Protein AF-A0A8T7FUJ9-F1 (afdb_monomer_lite)

Structure (mmCIF, N/CA/C/O backbone):
data_AF-A0A8T7FUJ9-F1
#
_entry.id   AF-A0A8T7FUJ9-F1
#
loop_
_atom_site.group_PDB
_atom_site.id
_atom_site.type_symbol
_atom_site.label_atom_id
_atom_site.label_alt_id
_atom_site.label_comp_id
_atom_site.label_asym_id
_atom_site.label_entity_id
_atom_site.label_seq_id
_atom_site.pdbx_PDB_ins_code
_atom_site.Cartn_x
_atom_site.Cartn_y
_atom_site.Cartn_z
_atom_site.occupancy
_atom_site.B_iso_or_equiv
_atom_site.auth_seq_id
_atom_site.auth_comp_id
_atom_site.auth_asym_id
_atom_site.auth_atom_id
_atom_site.pdbx_PDB_model_num
ATOM 1 N N . MET A 1 1 ? 35.836 -16.092 -65.247 1.00 50.91 1 MET A N 1
ATOM 2 C CA . MET A 1 1 ? 35.630 -16.530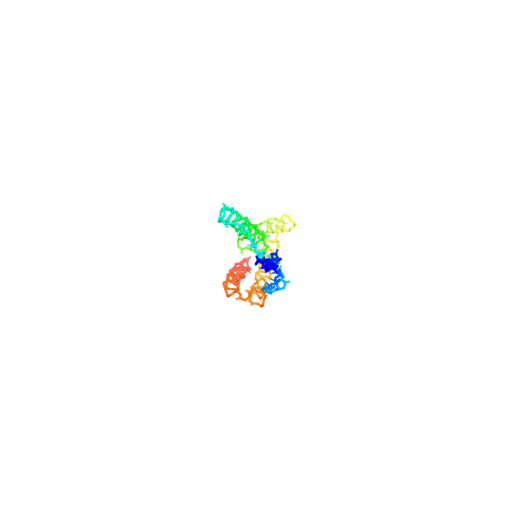 -63.846 1.00 50.91 1 MET A CA 1
ATOM 3 C C . MET A 1 1 ? 34.493 -15.713 -63.229 1.00 50.91 1 MET A C 1
ATOM 5 O O . MET A 1 1 ? 34.714 -14.530 -62.999 1.00 50.91 1 MET A O 1
ATOM 9 N N . PRO A 1 2 ? 33.287 -16.266 -63.002 1.00 48.31 2 PRO A N 1
ATOM 10 C CA . PRO A 1 2 ? 32.189 -15.536 -62.369 1.00 48.31 2 PRO A CA 1
ATOM 11 C C . PRO A 1 2 ? 32.170 -15.816 -60.857 1.00 48.31 2 PRO A C 1
ATOM 13 O O . PRO A 1 2 ? 32.085 -16.968 -60.437 1.00 48.31 2 PRO A O 1
ATOM 16 N N . ARG A 1 3 ? 32.277 -14.779 -60.018 1.00 49.09 3 ARG A N 1
ATOM 17 C CA . ARG A 1 3 ? 32.141 -14.923 -58.558 1.00 49.09 3 ARG A CA 1
ATOM 18 C C . ARG A 1 3 ? 30.654 -14.950 -58.196 1.00 49.09 3 ARG A C 1
ATOM 20 O O . ARG A 1 3 ? 29.955 -13.957 -58.371 1.00 49.09 3 ARG A O 1
ATOM 27 N N . SER A 1 4 ? 30.178 -16.094 -57.708 1.00 53.66 4 SER A N 1
ATOM 28 C CA . SER A 1 4 ? 28.823 -16.266 -57.182 1.00 53.66 4 SER A CA 1
ATOM 29 C C . SER A 1 4 ? 28.656 -15.470 -55.885 1.00 53.66 4 SER A C 1
ATOM 31 O O . SER A 1 4 ? 29.307 -15.763 -54.880 1.00 53.66 4 SER A O 1
ATOM 33 N N . PHE A 1 5 ? 27.770 -14.477 -55.890 1.00 54.41 5 PHE A N 1
ATOM 34 C CA . PHE A 1 5 ? 27.335 -13.790 -54.677 1.00 54.41 5 PHE A CA 1
ATOM 35 C C . PHE A 1 5 ? 26.416 -14.717 -53.873 1.00 54.41 5 PHE A C 1
ATOM 37 O O . PHE A 1 5 ? 25.245 -14.893 -54.211 1.00 54.41 5 PHE A O 1
ATOM 44 N N . SER A 1 6 ? 26.954 -15.311 -52.807 1.00 55.97 6 SER A N 1
ATOM 45 C CA . SER A 1 6 ? 26.162 -16.015 -51.799 1.00 55.97 6 SER A CA 1
ATOM 46 C C . SER A 1 6 ? 25.349 -14.989 -51.004 1.00 55.97 6 SER A C 1
ATOM 48 O O . SER A 1 6 ? 25.898 -14.229 -50.204 1.00 55.97 6 SER A O 1
ATOM 50 N N . ARG A 1 7 ? 24.039 -14.913 -51.272 1.00 50.00 7 ARG A N 1
ATOM 51 C CA . ARG A 1 7 ? 23.090 -14.118 -50.483 1.00 50.00 7 ARG A CA 1
ATOM 52 C C . ARG A 1 7 ? 22.765 -14.888 -49.209 1.00 50.00 7 ARG A C 1
ATOM 54 O O . ARG A 1 7 ? 21.927 -15.784 -49.226 1.00 50.00 7 ARG A O 1
ATOM 61 N N . TYR A 1 8 ? 23.387 -14.518 -48.099 1.00 47.53 8 TYR A N 1
ATOM 62 C CA . TYR A 1 8 ? 22.825 -14.854 -46.795 1.00 47.53 8 TYR A CA 1
ATOM 63 C C . TYR A 1 8 ? 21.591 -13.971 -46.564 1.00 47.53 8 TYR A C 1
ATOM 65 O O . TYR A 1 8 ? 21.707 -12.751 -46.703 1.00 47.53 8 TYR A O 1
ATOM 73 N N . PRO A 1 9 ? 20.414 -14.525 -46.224 1.00 53.12 9 PRO A N 1
ATOM 74 C CA . PRO A 1 9 ? 19.323 -13.698 -45.738 1.00 53.12 9 PRO A CA 1
ATOM 75 C C . PRO A 1 9 ? 19.718 -13.160 -44.353 1.00 53.12 9 PRO A C 1
ATOM 77 O O . PRO A 1 9 ? 19.995 -13.962 -43.454 1.00 53.12 9 PRO A O 1
ATOM 80 N N . PRO A 1 10 ? 19.743 -11.836 -44.129 1.00 47.84 10 PRO A N 1
ATOM 81 C CA . PRO A 1 10 ? 19.793 -11.324 -42.775 1.00 47.84 10 PRO A CA 1
ATOM 82 C C . PRO A 1 10 ? 18.468 -11.708 -42.118 1.00 47.84 10 PRO A C 1
ATOM 84 O O . PRO A 1 10 ? 17.404 -11.210 -42.479 1.00 47.84 10 PRO A O 1
ATOM 87 N N . ARG A 1 11 ? 18.520 -12.639 -41.163 1.00 53.16 11 ARG A N 1
ATOM 88 C CA . ARG A 1 11 ? 17.421 -12.886 -40.226 1.00 53.16 11 ARG A CA 1
ATOM 89 C C . ARG A 1 11 ? 17.332 -11.681 -39.285 1.00 53.16 11 ARG A C 1
ATOM 91 O O . ARG A 1 11 ? 17.724 -11.751 -38.130 1.00 53.16 11 ARG A O 1
ATOM 98 N N . SER A 1 12 ? 16.860 -10.558 -39.817 1.00 56.34 12 SER A N 1
ATOM 99 C CA . SER A 1 12 ? 16.565 -9.309 -39.112 1.00 56.34 12 SER A CA 1
ATOM 100 C C . SER A 1 12 ? 15.085 -9.234 -38.734 1.00 56.34 12 SER A C 1
ATOM 102 O O . SER A 1 12 ? 14.451 -8.192 -38.863 1.00 56.34 12 SER A O 1
ATOM 104 N N . ALA A 1 13 ? 14.515 -10.353 -38.301 1.00 51.06 13 ALA A N 1
ATOM 105 C CA . ALA A 1 13 ? 13.247 -10.358 -37.597 1.00 51.06 13 ALA A CA 1
ATOM 106 C C . ALA A 1 13 ? 13.590 -10.733 -36.161 1.00 51.06 13 ALA A C 1
ATOM 108 O O . ALA A 1 13 ? 13.874 -11.894 -35.874 1.00 51.06 13 ALA A O 1
ATOM 109 N N . GLY A 1 14 ? 13.670 -9.729 -35.287 1.00 50.91 14 GLY A N 1
ATOM 110 C CA . GLY A 1 14 ? 13.755 -9.969 -33.855 1.00 50.91 14 GLY A CA 1
ATOM 111 C C . GLY A 1 14 ? 12.561 -10.825 -33.462 1.00 50.91 14 GLY A C 1
ATOM 112 O O . GLY A 1 14 ? 11.421 -10.372 -33.530 1.00 50.91 14 GLY A O 1
ATOM 113 N N . THR A 1 15 ? 12.814 -12.087 -33.129 1.00 51.66 15 THR A N 1
ATOM 114 C CA . THR A 1 15 ? 11.782 -12.969 -32.604 1.00 51.66 15 THR A CA 1
ATOM 115 C C . THR A 1 15 ? 11.369 -12.411 -31.253 1.00 51.66 15 THR A C 1
ATOM 117 O O . THR A 1 15 ? 12.147 -12.426 -30.301 1.00 51.66 15 THR A O 1
ATOM 120 N N . ILE A 1 16 ? 10.149 -11.891 -31.178 1.00 47.25 16 ILE A N 1
ATOM 121 C CA . ILE A 1 16 ? 9.534 -11.504 -29.916 1.00 47.25 16 ILE A CA 1
ATOM 122 C C . ILE A 1 16 ? 9.208 -12.820 -29.213 1.00 47.25 16 ILE A C 1
ATOM 124 O O . ILE A 1 16 ? 8.267 -13.510 -29.595 1.00 47.25 16 ILE A O 1
ATOM 128 N N . VAL A 1 17 ? 10.027 -13.215 -28.242 1.00 49.59 17 VAL A N 1
ATOM 129 C CA . VAL A 1 17 ? 9.668 -14.294 -27.321 1.00 49.59 17 VAL A CA 1
ATOM 130 C C . VAL A 1 17 ? 8.990 -13.612 -26.138 1.00 49.59 17 VAL A C 1
ATOM 132 O O . VAL A 1 17 ? 9.676 -12.948 -25.360 1.00 49.59 17 VAL A O 1
ATOM 135 N N . PRO A 1 18 ? 7.655 -13.682 -26.008 1.00 43.25 18 PRO A N 1
ATOM 136 C CA . PRO A 1 18 ? 6.989 -13.147 -24.837 1.00 43.25 18 PRO A CA 1
ATOM 137 C C . PRO A 1 18 ? 7.310 -14.062 -23.654 1.00 43.25 18 PRO A C 1
ATOM 139 O O . PRO A 1 18 ? 6.664 -15.086 -23.437 1.00 43.25 18 PRO A O 1
ATOM 142 N N . THR A 1 19 ? 8.340 -13.716 -22.889 1.00 49.50 19 THR A N 1
ATOM 143 C CA . THR A 1 19 ? 8.600 -14.368 -21.608 1.00 49.50 19 THR A CA 1
ATOM 144 C C . THR A 1 19 ? 7.674 -13.729 -20.585 1.00 49.50 19 THR A C 1
ATOM 146 O O . THR A 1 19 ? 8.000 -12.715 -19.971 1.00 49.50 19 THR A O 1
ATOM 149 N N . PHE A 1 20 ? 6.475 -14.289 -20.439 1.00 49.84 20 PHE A N 1
ATOM 150 C CA . PHE A 1 20 ? 5.570 -13.904 -19.365 1.00 49.84 20 PHE A CA 1
ATOM 151 C C . PHE A 1 20 ? 6.173 -14.369 -18.036 1.00 49.84 20 PHE A C 1
ATOM 153 O O . PHE A 1 20 ? 5.962 -15.505 -17.614 1.00 49.84 20 PHE A O 1
ATOM 160 N N . LEU A 1 21 ? 6.919 -13.500 -17.354 1.00 46.22 21 LEU A N 1
ATOM 161 C CA . LEU A 1 21 ? 7.179 -13.687 -15.931 1.00 46.22 21 LEU A CA 1
ATOM 162 C C . LEU A 1 21 ? 5.866 -13.370 -15.207 1.00 46.22 21 LEU A C 1
ATOM 164 O O . LEU A 1 21 ? 5.509 -12.218 -14.977 1.00 46.22 21 LEU A O 1
ATOM 168 N N . LEU A 1 22 ? 5.129 -14.453 -14.949 1.00 48.00 22 LEU A N 1
ATOM 169 C CA . LEU A 1 22 ? 3.895 -14.525 -14.165 1.00 48.00 22 LEU A CA 1
ATOM 170 C C . LEU A 1 22 ? 2.641 -13.921 -14.815 1.00 48.00 22 LEU A C 1
ATOM 172 O O . LEU A 1 22 ? 1.798 -13.329 -14.150 1.00 48.00 22 LEU A O 1
ATOM 176 N N . GLY A 1 23 ? 2.491 -14.094 -16.130 1.00 54.38 23 GLY A N 1
ATOM 177 C CA . GLY A 1 23 ? 1.199 -13.963 -16.825 1.00 54.38 23 GLY A CA 1
ATOM 178 C C . GLY A 1 23 ? 0.556 -12.568 -16.885 1.00 54.38 23 GLY A C 1
ATOM 179 O O . GLY A 1 23 ? -0.457 -12.425 -17.562 1.00 54.38 23 GLY A O 1
ATOM 180 N N . PHE A 1 24 ? 1.123 -11.546 -16.234 1.00 53.47 24 PHE A N 1
ATOM 181 C CA . PHE A 1 24 ? 0.517 -10.208 -16.148 1.00 53.47 24 PHE A CA 1
ATOM 182 C C . PHE A 1 24 ? 1.468 -9.052 -16.511 1.00 53.47 24 PHE A C 1
ATOM 184 O O . PHE A 1 24 ? 0.999 -7.973 -16.860 1.00 53.47 24 PHE A O 1
ATOM 191 N N . ILE A 1 25 ? 2.793 -9.254 -16.490 1.00 57.78 25 ILE A N 1
ATOM 192 C CA . ILE A 1 25 ? 3.771 -8.188 -16.772 1.00 57.78 25 ILE A CA 1
ATOM 193 C C . ILE A 1 25 ? 4.403 -8.388 -18.160 1.00 57.78 25 ILE A C 1
ATOM 195 O O . ILE A 1 25 ? 5.246 -9.275 -18.319 1.00 57.78 25 ILE A O 1
ATOM 199 N N . PRO A 1 26 ? 4.062 -7.569 -19.174 1.00 51.38 26 PRO A N 1
ATOM 200 C CA . PRO A 1 26 ? 4.823 -7.531 -20.413 1.00 51.38 26 PRO A CA 1
ATOM 201 C C . PRO A 1 26 ? 6.120 -6.745 -20.182 1.00 51.38 26 PRO A C 1
ATOM 203 O O . PRO A 1 26 ? 6.109 -5.518 -20.124 1.00 51.38 26 PRO A O 1
ATOM 206 N N . ILE A 1 27 ? 7.254 -7.440 -20.067 1.00 54.62 27 ILE A N 1
ATOM 207 C CA . ILE A 1 27 ? 8.560 -6.801 -20.263 1.00 54.62 27 ILE A CA 1
ATOM 208 C C . ILE A 1 27 ? 8.754 -6.669 -21.777 1.00 54.62 27 ILE A C 1
ATOM 210 O O . ILE A 1 27 ? 8.823 -7.695 -22.461 1.00 54.62 27 ILE A O 1
ATOM 214 N N . PRO A 1 28 ? 8.861 -5.457 -22.342 1.00 52.19 28 PRO A N 1
ATOM 215 C CA . PRO A 1 28 ? 9.244 -5.334 -23.733 1.00 52.19 28 PRO A CA 1
ATOM 216 C C . PRO A 1 28 ? 10.738 -5.686 -23.823 1.00 52.19 28 PRO A C 1
ATOM 218 O O . PRO A 1 28 ? 11.601 -4.917 -23.403 1.00 52.19 28 PRO A O 1
ATOM 221 N N . PHE A 1 29 ? 11.068 -6.878 -24.332 1.00 53.97 29 PHE A N 1
ATOM 222 C CA . PHE A 1 29 ? 12.442 -7.176 -24.738 1.00 53.97 29 PHE A CA 1
ATOM 223 C C . PHE A 1 29 ? 12.705 -6.430 -26.045 1.00 53.97 29 PHE A C 1
ATOM 225 O O . PHE A 1 29 ? 12.371 -6.880 -27.141 1.00 53.97 29 PHE A O 1
ATOM 232 N N . VAL A 1 30 ? 13.213 -5.213 -25.900 1.00 55.69 30 VAL A N 1
ATOM 233 C CA . VAL A 1 30 ? 13.423 -4.274 -26.991 1.00 55.69 30 VAL A CA 1
ATOM 234 C C . VAL A 1 30 ? 14.828 -4.470 -27.562 1.00 55.69 30 VAL A C 1
ATOM 236 O O . VAL A 1 30 ? 15.818 -4.075 -26.953 1.00 55.69 30 VAL A O 1
ATOM 239 N N . LEU A 1 31 ? 14.925 -5.063 -28.754 1.00 52.47 31 LEU A N 1
ATOM 240 C CA . LEU A 1 31 ? 16.174 -5.160 -29.518 1.00 52.47 31 LEU A CA 1
ATOM 241 C C . LEU A 1 31 ? 16.393 -3.851 -30.313 1.00 52.47 31 LEU A C 1
ATOM 243 O O . LEU A 1 31 ? 16.192 -3.820 -31.525 1.00 52.47 31 LEU A O 1
ATOM 247 N N . LEU A 1 32 ? 16.714 -2.738 -29.635 1.00 52.84 32 LEU A N 1
ATOM 248 C CA . LEU A 1 32 ? 16.936 -1.429 -30.283 1.00 52.84 32 LEU A CA 1
ATOM 249 C C . LEU A 1 32 ? 18.420 -1.158 -30.622 1.00 52.84 32 LEU A C 1
ATOM 251 O O . LEU A 1 32 ? 19.305 -1.614 -29.897 1.00 52.84 32 LEU A O 1
ATOM 255 N N . PRO A 1 33 ? 18.717 -0.390 -31.694 1.00 49.41 33 PRO A N 1
ATOM 256 C CA . PRO A 1 33 ? 20.080 -0.140 -32.171 1.00 49.41 33 PRO A CA 1
ATOM 257 C C . PRO A 1 33 ? 20.962 0.679 -31.199 1.00 49.41 33 PRO A C 1
ATOM 259 O O . PRO A 1 33 ? 20.445 1.499 -30.434 1.00 49.41 33 PRO A O 1
ATOM 262 N N . PRO A 1 34 ? 22.306 0.555 -31.277 1.00 56.12 34 PRO A N 1
ATOM 263 C CA . PRO A 1 34 ? 23.214 0.834 -30.153 1.00 56.12 34 PRO A CA 1
ATOM 264 C C . PRO A 1 34 ? 23.411 2.304 -29.745 1.00 56.12 34 PRO A C 1
ATOM 266 O O . PRO A 1 34 ? 24.007 2.553 -28.704 1.00 56.12 34 PRO A O 1
ATOM 269 N N . VAL A 1 35 ? 22.921 3.289 -30.507 1.00 50.84 35 VAL A N 1
ATOM 270 C CA . VAL A 1 35 ? 23.132 4.728 -30.208 1.00 50.84 35 VAL A CA 1
ATOM 271 C C . VAL A 1 35 ? 21.917 5.398 -29.546 1.00 50.84 35 VAL A C 1
ATOM 273 O O . VAL A 1 35 ? 22.061 6.428 -28.897 1.00 50.84 35 VAL A O 1
ATOM 276 N N . TRP A 1 36 ? 20.744 4.755 -29.610 1.00 53.53 36 TRP A N 1
ATOM 277 C CA . TRP A 1 36 ? 19.530 5.095 -28.844 1.00 53.53 36 TRP A CA 1
ATOM 278 C C . TRP A 1 36 ? 19.302 4.129 -27.657 1.00 53.53 36 TRP A C 1
ATOM 280 O O . TRP A 1 36 ? 18.294 4.209 -26.957 1.00 53.53 36 TRP A O 1
ATOM 290 N N . GLY A 1 37 ? 20.247 3.204 -27.436 1.00 70.06 37 GLY A N 1
ATOM 291 C CA . GLY A 1 37 ? 20.056 1.964 -26.679 1.00 70.06 37 GLY A CA 1
ATOM 292 C C . GLY A 1 37 ? 20.104 2.054 -25.149 1.00 70.06 37 GLY A C 1
ATOM 293 O O . GLY A 1 37 ? 19.488 1.217 -24.500 1.00 70.06 37 GLY A O 1
ATOM 294 N N . ILE A 1 38 ? 20.766 3.049 -24.540 1.00 73.94 38 ILE A N 1
ATOM 295 C CA . ILE A 1 38 ? 20.853 3.156 -23.062 1.00 73.94 38 ILE A CA 1
ATOM 296 C C . ILE A 1 38 ? 19.914 4.234 -22.520 1.00 73.94 38 ILE A C 1
ATOM 298 O O . ILE A 1 38 ? 19.125 3.946 -21.630 1.00 73.94 38 ILE A O 1
ATOM 302 N N . LEU A 1 39 ? 19.941 5.455 -23.067 1.00 79.19 39 LEU A N 1
ATOM 303 C CA . LEU A 1 39 ? 19.095 6.555 -22.581 1.00 79.19 39 LEU A CA 1
ATOM 304 C C . LEU A 1 39 ? 17.599 6.272 -22.777 1.00 79.19 39 LEU A C 1
ATOM 306 O O . LEU A 1 39 ? 16.813 6.519 -21.868 1.00 79.19 39 LEU A O 1
ATOM 310 N N . GLY A 1 40 ? 17.212 5.697 -23.922 1.00 81.06 40 GLY A N 1
ATOM 311 C CA . GLY A 1 40 ? 15.830 5.274 -24.161 1.00 81.06 40 GLY A CA 1
ATOM 312 C C . GLY A 1 40 ? 15.399 4.151 -23.215 1.00 81.06 40 GLY A C 1
ATOM 313 O O . GLY A 1 40 ? 14.320 4.214 -22.631 1.00 81.06 40 GLY A O 1
ATOM 314 N N . SER A 1 41 ? 16.274 3.168 -22.988 1.00 78.69 41 SER A N 1
ATOM 315 C CA . SER A 1 41 ? 16.021 2.065 -22.052 1.00 78.69 41 SER A CA 1
ATOM 316 C C . SER A 1 41 ? 15.913 2.547 -20.606 1.00 78.69 41 SER A C 1
ATOM 318 O O . SER A 1 41 ? 15.016 2.117 -19.889 1.00 78.69 41 SER A O 1
ATOM 320 N N . LEU A 1 42 ? 16.771 3.481 -20.187 1.00 85.19 42 LEU A N 1
ATOM 321 C CA . LEU A 1 42 ? 16.700 4.114 -18.871 1.00 85.19 42 LEU A CA 1
ATOM 322 C C . LEU A 1 42 ? 15.419 4.930 -18.715 1.00 85.19 42 LEU A C 1
ATOM 324 O O . LEU A 1 42 ? 14.763 4.820 -17.687 1.00 85.19 42 LEU A O 1
ATOM 328 N N . PHE A 1 43 ? 15.031 5.706 -19.728 1.00 87.81 43 PHE A N 1
ATOM 329 C CA . PHE A 1 43 ? 13.792 6.477 -19.691 1.00 87.81 43 PHE A CA 1
ATOM 330 C C . PHE A 1 43 ? 12.564 5.570 -19.539 1.00 87.81 43 PHE A C 1
ATOM 332 O O . PHE A 1 43 ? 11.743 5.793 -18.650 1.00 87.81 43 PHE A O 1
ATOM 339 N N . ILE A 1 44 ? 12.469 4.508 -20.347 1.00 84.06 44 ILE A N 1
ATOM 340 C CA . ILE A 1 44 ? 11.371 3.533 -20.266 1.00 84.06 44 ILE A CA 1
ATOM 341 C C . ILE A 1 44 ? 11.391 2.805 -18.917 1.00 84.06 44 ILE A C 1
ATOM 343 O O . ILE A 1 44 ? 10.340 2.649 -18.300 1.00 84.06 44 ILE A O 1
ATOM 347 N N . ALA A 1 45 ? 12.566 2.399 -18.428 1.00 83.19 45 ALA A N 1
ATOM 348 C CA . ALA A 1 45 ? 12.699 1.739 -17.132 1.00 83.19 45 ALA A CA 1
ATOM 349 C C . ALA A 1 45 ? 12.268 2.657 -15.980 1.00 83.19 45 ALA A C 1
ATOM 351 O O . ALA A 1 45 ? 11.504 2.233 -15.118 1.00 83.19 45 ALA A O 1
ATOM 352 N N . LEU A 1 46 ? 12.698 3.921 -15.980 1.00 87.69 46 LEU A N 1
ATOM 353 C CA . LEU A 1 46 ? 12.299 4.903 -14.972 1.00 87.69 46 LEU A CA 1
ATOM 354 C C . LEU A 1 46 ? 10.796 5.164 -15.013 1.00 87.69 46 LEU A C 1
ATOM 356 O O . LEU A 1 46 ? 10.160 5.197 -13.960 1.00 87.69 46 LEU A O 1
ATOM 360 N N . LEU A 1 47 ? 10.219 5.312 -16.205 1.00 91.75 47 LEU A N 1
ATOM 361 C CA . LEU A 1 47 ? 8.780 5.488 -16.371 1.00 91.75 47 LEU A CA 1
ATOM 362 C C . LEU A 1 47 ? 8.026 4.270 -15.822 1.00 91.75 47 LEU A C 1
ATOM 364 O O . LEU A 1 47 ? 7.104 4.431 -15.024 1.00 91.75 47 LEU A O 1
ATOM 368 N N . TRP A 1 48 ? 8.458 3.058 -16.177 1.00 86.00 48 TRP A N 1
ATOM 369 C CA . TRP A 1 48 ? 7.858 1.816 -15.692 1.00 86.00 48 TRP A CA 1
ATOM 370 C C . TRP A 1 48 ? 7.919 1.700 -14.167 1.00 86.00 48 TRP A C 1
ATOM 372 O O . TRP A 1 48 ? 6.897 1.454 -13.531 1.00 86.00 48 TRP A O 1
ATOM 382 N N . VAL A 1 49 ? 9.092 1.935 -13.573 1.00 88.69 49 VAL A N 1
ATOM 383 C CA . VAL A 1 49 ? 9.295 1.891 -12.118 1.00 88.69 49 VAL A CA 1
ATOM 384 C C . VAL A 1 49 ? 8.383 2.902 -11.421 1.00 88.69 49 VAL A C 1
ATOM 386 O O . VAL A 1 49 ? 7.680 2.530 -10.487 1.00 88.69 49 VAL A O 1
ATOM 389 N N . ASN A 1 50 ? 8.327 4.151 -11.890 1.00 91.56 50 ASN A N 1
ATOM 390 C CA . ASN A 1 50 ? 7.491 5.181 -11.266 1.00 91.56 50 ASN A CA 1
ATOM 391 C C . ASN A 1 50 ? 5.995 4.870 -11.369 1.00 91.56 50 ASN A C 1
ATOM 393 O O . ASN A 1 50 ? 5.279 5.027 -10.384 1.00 91.56 50 ASN A O 1
ATOM 397 N N . ILE A 1 51 ? 5.513 4.405 -12.525 1.00 93.44 51 ILE A N 1
ATOM 398 C CA . ILE A 1 51 ? 4.095 4.054 -12.683 1.00 93.44 51 ILE A CA 1
ATOM 399 C C . ILE A 1 51 ? 3.745 2.839 -11.826 1.00 93.44 51 ILE A C 1
ATOM 401 O O . ILE A 1 51 ? 2.742 2.861 -11.115 1.00 93.44 51 ILE A O 1
ATOM 405 N N . PHE A 1 52 ? 4.577 1.798 -11.854 1.00 90.19 52 PHE A N 1
ATOM 406 C CA . PHE A 1 52 ? 4.362 0.591 -11.063 1.00 90.19 52 PHE A CA 1
ATOM 407 C C . PHE A 1 52 ? 4.297 0.907 -9.563 1.00 90.19 52 PHE A C 1
ATOM 409 O O . PHE A 1 52 ? 3.327 0.549 -8.895 1.00 90.19 52 PHE A O 1
ATOM 416 N N . TRP A 1 53 ? 5.280 1.644 -9.041 1.00 91.31 53 TRP A N 1
ATOM 417 C CA . TRP A 1 53 ? 5.287 2.058 -7.637 1.00 91.31 53 TRP A CA 1
ATOM 418 C C . TRP A 1 53 ? 4.188 3.066 -7.302 1.00 91.31 53 TRP A C 1
ATOM 420 O O . TRP A 1 53 ? 3.633 3.012 -6.207 1.00 91.31 53 TRP A O 1
ATOM 430 N N . GLY A 1 54 ? 3.811 3.929 -8.245 1.00 95.56 54 GLY A N 1
ATOM 431 C CA . GLY A 1 54 ? 2.661 4.818 -8.106 1.00 95.56 54 GLY A CA 1
ATOM 432 C C . GLY A 1 54 ? 1.359 4.044 -7.899 1.00 95.56 54 GLY A C 1
ATOM 433 O O . GLY A 1 54 ? 0.605 4.351 -6.981 1.00 95.56 54 GLY A O 1
ATOM 434 N N . ILE A 1 55 ? 1.122 2.986 -8.682 1.00 94.31 55 ILE A N 1
ATOM 435 C CA . ILE A 1 55 ? -0.049 2.108 -8.510 1.00 94.31 55 ILE A CA 1
ATOM 436 C C . ILE A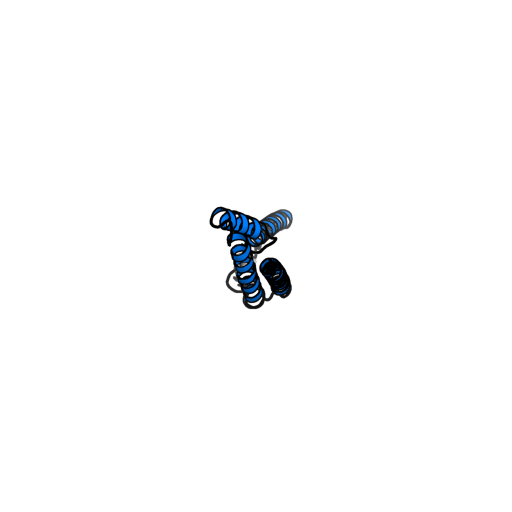 1 55 ? -0.007 1.410 -7.148 1.00 94.31 55 ILE A C 1
ATOM 438 O O . ILE A 1 55 ? -1.019 1.370 -6.451 1.00 94.31 55 ILE A O 1
ATOM 442 N N . ILE A 1 56 ? 1.161 0.899 -6.750 1.00 92.56 56 ILE A N 1
ATOM 443 C CA . ILE A 1 56 ? 1.352 0.268 -5.439 1.00 92.56 56 ILE A CA 1
ATOM 444 C C . ILE A 1 56 ? 0.998 1.244 -4.309 1.00 92.56 56 ILE A C 1
ATOM 446 O O . ILE A 1 56 ? 0.262 0.871 -3.397 1.00 92.56 56 ILE A O 1
ATOM 450 N N . ASN A 1 57 ? 1.456 2.496 -4.386 1.00 95.19 57 ASN A N 1
ATOM 451 C CA . ASN A 1 57 ? 1.174 3.524 -3.381 1.00 95.19 57 ASN A CA 1
ATOM 452 C C . ASN A 1 57 ? -0.298 3.953 -3.346 1.00 95.19 57 ASN A C 1
ATOM 454 O O . ASN A 1 57 ? -0.786 4.376 -2.301 1.00 95.19 57 ASN A O 1
ATOM 458 N N . LEU A 1 58 ? -1.026 3.811 -4.452 1.00 96.25 58 LEU A N 1
ATOM 459 C CA . LEU A 1 58 ? -2.462 4.089 -4.521 1.00 96.25 58 LEU A CA 1
ATOM 460 C C . LEU A 1 58 ? -3.335 2.926 -4.030 1.00 96.25 58 LEU A C 1
ATOM 462 O O . LEU A 1 58 ? -4.560 3.063 -3.987 1.00 96.25 58 LEU A O 1
ATOM 466 N N . MET A 1 59 ? -2.752 1.793 -3.628 1.00 96.12 59 MET A N 1
ATOM 467 C CA . MET A 1 59 ? -3.530 0.708 -3.036 1.00 96.12 59 MET A CA 1
ATOM 468 C C . MET A 1 59 ? -4.106 1.118 -1.672 1.00 96.12 59 MET A C 1
ATOM 470 O O . MET A 1 59 ? -3.452 1.848 -0.922 1.00 96.12 59 MET A O 1
ATOM 474 N N . PRO A 1 60 ? -5.313 0.640 -1.307 1.00 96.44 60 PRO A N 1
ATOM 475 C CA . PRO A 1 60 ? -5.976 0.997 -0.054 1.00 96.44 60 PRO A CA 1
ATOM 476 C C . PRO A 1 60 ? -5.363 0.255 1.149 1.00 96.44 60 PRO A C 1
ATOM 478 O O . PRO A 1 60 ? -6.035 -0.507 1.839 1.00 96.44 60 PRO A O 1
ATOM 481 N N . VAL A 1 61 ? -4.066 0.473 1.388 1.00 97.19 61 VAL A N 1
ATOM 482 C CA . VAL A 1 61 ? -3.265 -0.095 2.479 1.00 97.19 61 VAL A CA 1
ATOM 483 C C . VAL A 1 61 ? -2.620 1.045 3.254 1.00 97.19 61 VAL A C 1
ATOM 485 O O . VAL A 1 61 ? -1.769 1.751 2.733 1.00 97.19 61 VAL A O 1
ATOM 488 N N . TYR A 1 62 ? -3.002 1.244 4.510 1.00 95.62 62 TYR A N 1
ATOM 489 C CA . TYR A 1 62 ? -2.345 2.209 5.388 1.00 95.62 62 TYR A CA 1
ATOM 490 C C . TYR A 1 62 ? -0.903 1.761 5.718 1.00 95.62 62 TYR A C 1
ATOM 492 O O . TYR A 1 62 ? -0.703 0.579 6.013 1.00 95.62 62 TYR A O 1
ATOM 500 N N . PRO A 1 63 ? 0.110 2.654 5.692 1.00 93.56 63 PRO A N 1
ATOM 501 C CA . PRO A 1 63 ? 0.051 4.113 5.559 1.00 93.56 63 PRO A CA 1
ATOM 502 C C . PRO A 1 63 ? 0.309 4.647 4.135 1.00 93.56 63 PRO A C 1
ATOM 504 O O . PRO A 1 63 ? 0.686 5.809 3.998 1.00 93.56 63 PRO A O 1
ATOM 507 N N . LEU A 1 64 ? 0.134 3.833 3.086 1.00 96.25 64 LEU A N 1
ATOM 508 C CA . LEU A 1 64 ? 0.287 4.285 1.696 1.00 96.25 64 LEU A CA 1
ATOM 509 C C . LEU A 1 64 ? -0.747 5.369 1.349 1.00 96.25 64 LEU A C 1
ATOM 511 O O . LEU A 1 64 ? -1.797 5.477 1.993 1.00 96.25 64 LEU A O 1
ATOM 515 N N . ASP A 1 65 ? -0.472 6.144 0.300 1.00 96.62 65 ASP A N 1
ATOM 516 C CA . ASP A 1 65 ? -1.320 7.259 -0.139 1.00 96.62 65 ASP A CA 1
ATOM 517 C C . ASP A 1 65 ? -2.771 6.819 -0.383 1.00 96.62 65 ASP A C 1
ATOM 519 O O . ASP A 1 65 ? -3.709 7.442 0.118 1.00 96.62 65 ASP A O 1
ATOM 523 N N . GLY A 1 66 ? -2.973 5.686 -1.058 1.00 95.62 66 GLY A N 1
ATOM 524 C CA . GLY A 1 66 ? -4.295 5.103 -1.284 1.00 95.62 66 GLY A CA 1
ATOM 525 C C . GLY A 1 66 ? -5.001 4.668 -0.000 1.00 95.62 66 GLY A C 1
ATOM 526 O O . GLY A 1 66 ? -6.219 4.805 0.115 1.00 95.62 66 GLY A O 1
ATOM 527 N N . GLY A 1 67 ? -4.249 4.203 1.000 1.00 96.06 67 GLY A N 1
ATOM 528 C CA . GLY A 1 67 ? -4.769 3.886 2.330 1.00 96.06 67 GLY A CA 1
ATOM 529 C C . GLY A 1 67 ? -5.249 5.129 3.078 1.00 96.06 67 GLY A C 1
ATOM 530 O O . GLY A 1 67 ? -6.319 5.105 3.690 1.00 96.06 67 GLY A O 1
ATOM 531 N N . ASN A 1 68 ? -4.502 6.233 2.984 1.00 95.75 68 ASN A N 1
ATOM 532 C CA . ASN A 1 68 ? -4.906 7.521 3.550 1.00 95.75 68 ASN A CA 1
ATOM 533 C C . ASN A 1 68 ? -6.170 8.054 2.869 1.00 95.75 68 ASN A C 1
ATOM 535 O O . ASN A 1 68 ? -7.129 8.407 3.556 1.00 95.75 68 ASN A O 1
ATOM 539 N N . VAL A 1 69 ? -6.223 8.034 1.534 1.00 96.50 69 VAL A N 1
ATOM 540 C CA . VAL A 1 69 ? -7.416 8.438 0.772 1.00 96.50 69 VAL A CA 1
ATOM 541 C C . VAL A 1 69 ? -8.625 7.580 1.153 1.00 96.50 69 VAL A C 1
ATOM 543 O O . VAL A 1 69 ? -9.675 8.124 1.500 1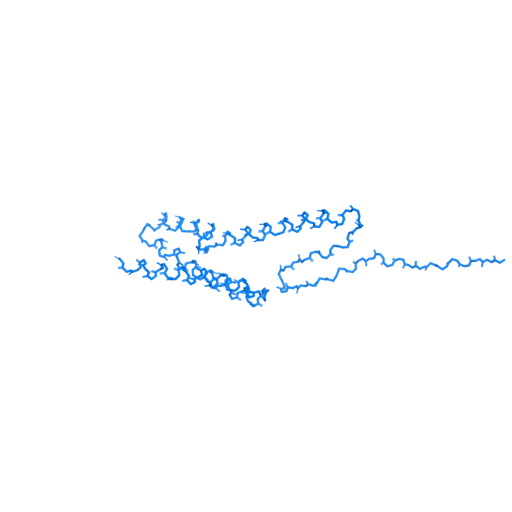.00 96.50 69 VAL A O 1
ATOM 546 N N . ALA A 1 70 ? -8.479 6.252 1.172 1.00 95.75 70 ALA A N 1
ATOM 547 C CA . ALA A 1 70 ? -9.551 5.342 1.573 1.00 95.75 70 ALA A CA 1
ATOM 548 C C . ALA A 1 70 ? -10.037 5.627 3.002 1.00 95.75 70 ALA A C 1
ATOM 550 O O . ALA A 1 70 ? -11.242 5.652 3.256 1.00 95.75 70 ALA A O 1
ATOM 551 N N . ARG A 1 71 ? -9.116 5.898 3.933 1.00 94.94 71 ARG A N 1
ATOM 552 C CA . ARG A 1 71 ? -9.447 6.281 5.308 1.00 94.94 71 ARG A CA 1
ATOM 553 C C . ARG A 1 71 ? -10.241 7.582 5.368 1.00 94.94 71 ARG A C 1
ATOM 555 O O . ARG A 1 71 ? -11.265 7.604 6.047 1.00 94.94 71 ARG A O 1
ATOM 562 N N . TYR A 1 72 ? -9.821 8.635 4.669 1.00 95.31 72 TYR A N 1
ATOM 563 C CA . TYR A 1 72 ? -10.556 9.904 4.660 1.00 95.31 72 TYR A CA 1
ATOM 564 C C . TYR A 1 72 ? -11.969 9.742 4.097 1.00 95.31 72 TYR A C 1
ATOM 566 O O . TYR A 1 72 ? -12.924 10.201 4.720 1.00 95.31 72 TYR A O 1
ATOM 574 N N . VAL A 1 73 ? -12.118 9.018 2.984 1.00 95.88 73 VAL A N 1
ATOM 575 C CA . VAL A 1 73 ? -13.430 8.743 2.376 1.00 95.88 73 VAL A CA 1
ATOM 576 C C . VAL A 1 73 ? -14.333 7.957 3.334 1.00 95.88 73 VAL A C 1
ATOM 578 O O . VAL A 1 73 ? -15.511 8.284 3.494 1.00 95.88 73 VAL A O 1
ATOM 581 N N . LEU A 1 74 ? -13.793 6.939 4.009 1.00 94.25 74 LEU A N 1
ATOM 582 C CA . LEU A 1 74 ? -14.559 6.120 4.951 1.00 94.25 74 LEU A CA 1
ATOM 583 C C . LEU A 1 74 ? -14.942 6.885 6.221 1.00 94.25 74 LEU A C 1
ATOM 585 O O . LEU A 1 74 ? -16.065 6.724 6.687 1.00 94.25 74 LEU A O 1
ATOM 589 N N . ILE A 1 75 ? -14.061 7.734 6.755 1.00 94.12 75 ILE A N 1
ATOM 590 C CA . ILE A 1 75 ? -14.366 8.601 7.906 1.00 94.12 75 ILE A CA 1
ATOM 591 C C . ILE A 1 75 ? -15.417 9.649 7.533 1.00 94.12 75 ILE A C 1
ATOM 593 O O . ILE A 1 75 ? -16.323 9.912 8.319 1.00 94.12 75 ILE A O 1
ATOM 597 N N . GLN A 1 76 ? -15.336 10.227 6.332 1.00 94.69 76 GLN A N 1
ATOM 598 C CA . GLN A 1 76 ? -16.332 11.189 5.861 1.00 94.69 76 GLN A CA 1
ATOM 599 C C . GLN A 1 76 ? -17.722 10.548 5.726 1.00 94.69 76 GLN A C 1
ATOM 601 O O . GLN A 1 76 ? -18.727 11.200 6.001 1.00 94.69 76 GLN A O 1
ATOM 606 N N . ARG A 1 77 ? -17.784 9.272 5.323 1.00 94.06 77 ARG A N 1
ATOM 607 C CA . ARG A 1 77 ? -19.039 8.515 5.218 1.00 94.06 77 ARG A CA 1
ATOM 608 C C . ARG A 1 77 ? -19.565 8.032 6.573 1.00 94.06 77 ARG A C 1
ATOM 610 O O . ARG A 1 77 ? -20.772 8.061 6.795 1.00 94.06 77 ARG A O 1
ATOM 617 N N . ASP A 1 78 ? -18.683 7.560 7.446 1.00 92.19 78 ASP A N 1
ATOM 618 C CA . ASP A 1 78 ? -19.006 7.081 8.790 1.00 92.19 78 ASP A CA 1
ATOM 619 C C . ASP A 1 78 ? -17.978 7.621 9.801 1.00 92.19 78 ASP A C 1
ATOM 621 O O . ASP A 1 78 ? -16.916 7.024 9.995 1.00 92.19 78 ASP A O 1
ATOM 625 N N . PRO A 1 79 ? -18.283 8.732 10.492 1.00 87.94 79 PRO A N 1
ATOM 626 C CA . PRO A 1 79 ? -17.353 9.343 11.440 1.00 87.94 79 PRO A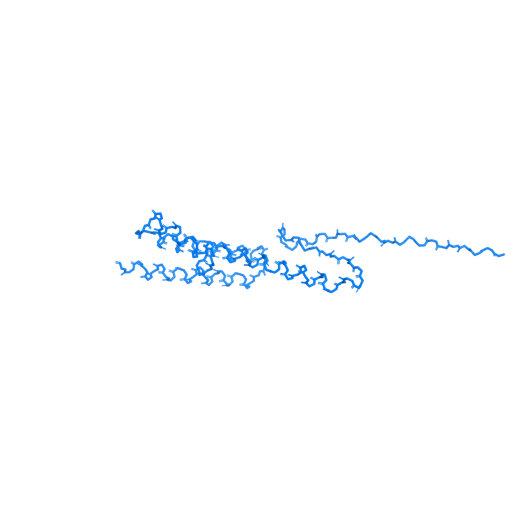 CA 1
ATOM 627 C C . PRO A 1 79 ? -17.042 8.480 12.668 1.00 87.94 79 PRO A C 1
ATOM 629 O O . PRO A 1 79 ? -16.021 8.698 13.317 1.00 87.94 79 PRO A O 1
ATOM 632 N N . ARG A 1 80 ? -17.913 7.520 13.018 1.00 83.31 80 ARG A N 1
ATOM 633 C CA . ARG A 1 80 ? -17.758 6.686 14.223 1.00 83.31 80 ARG A CA 1
ATOM 634 C C . ARG A 1 80 ? -17.030 5.380 13.915 1.00 83.31 80 ARG A C 1
ATOM 636 O O . ARG A 1 80 ? -16.154 4.978 14.675 1.00 83.31 80 ARG A O 1
ATOM 643 N N . GLY A 1 81 ? -17.376 4.721 12.809 1.00 89.69 81 GLY A N 1
ATOM 644 C CA . GLY A 1 81 ? -16.801 3.431 12.412 1.00 89.69 81 GLY A CA 1
ATOM 645 C C . GLY A 1 81 ? -15.769 3.499 11.284 1.00 89.69 81 GLY A C 1
ATOM 646 O O . GLY A 1 81 ? -15.007 2.548 11.095 1.00 89.69 81 GLY A O 1
ATOM 647 N N . GLY A 1 82 ? -15.682 4.613 10.553 1.00 89.50 82 GLY A N 1
ATOM 648 C CA . GLY A 1 82 ? -14.875 4.744 9.336 1.00 89.50 82 GLY A CA 1
ATOM 649 C C . GLY A 1 82 ? -13.384 4.508 9.551 1.00 89.50 82 GLY A C 1
ATOM 650 O O . GLY A 1 82 ? -12.737 3.869 8.719 1.00 89.50 82 GLY A O 1
ATOM 651 N N . LEU A 1 83 ? -12.841 4.911 10.706 1.00 91.81 83 LEU A N 1
ATOM 652 C CA . LEU A 1 83 ? -11.450 4.626 11.060 1.00 91.81 83 LEU A CA 1
ATOM 653 C C . LEU A 1 83 ? -11.198 3.113 11.151 1.00 91.81 83 LEU A C 1
ATOM 655 O O . LEU A 1 83 ? -10.255 2.602 10.543 1.00 91.81 83 LEU A O 1
ATOM 659 N N . ARG A 1 84 ? -12.070 2.392 11.863 1.00 92.31 84 ARG A N 1
ATOM 660 C CA . ARG A 1 84 ? -11.967 0.942 12.068 1.00 92.31 84 ARG A CA 1
ATOM 661 C C . ARG A 1 84 ? -12.134 0.187 10.750 1.00 92.31 84 ARG A C 1
ATOM 663 O O . ARG A 1 84 ? -11.343 -0.705 10.448 1.00 92.31 84 ARG A O 1
ATOM 670 N N . THR A 1 85 ? -13.116 0.585 9.946 1.00 93.00 85 THR A N 1
ATOM 671 C CA . THR A 1 85 ? -13.357 0.013 8.616 1.00 93.00 85 THR A CA 1
ATOM 672 C C . THR A 1 85 ? -12.163 0.238 7.689 1.00 93.00 85 THR A C 1
ATOM 674 O O . THR A 1 85 ? -11.735 -0.695 7.017 1.00 93.00 85 THR A O 1
ATOM 677 N N . SER A 1 86 ? -11.555 1.431 7.701 1.00 95.25 86 SER A N 1
ATOM 678 C CA . SER A 1 86 ? -10.380 1.727 6.864 1.00 95.25 86 SER A CA 1
ATOM 679 C C . SER A 1 86 ? -9.163 0.863 7.203 1.00 95.25 86 SER A C 1
ATOM 681 O O . SER A 1 86 ? -8.440 0.416 6.310 1.00 95.25 86 SER A O 1
ATOM 683 N N . LEU A 1 87 ? -8.961 0.577 8.492 1.00 94.81 87 LEU A N 1
ATOM 684 C CA . LEU A 1 87 ? -7.900 -0.314 8.949 1.00 94.81 87 LEU A CA 1
ATOM 685 C C . LEU A 1 87 ? -8.162 -1.755 8.514 1.00 94.81 87 LEU A C 1
ATOM 687 O O . LEU A 1 87 ? -7.244 -2.404 8.025 1.00 94.81 87 LEU A O 1
ATOM 691 N N . TRP A 1 88 ? -9.403 -2.241 8.608 1.00 96.38 88 TRP A N 1
ATOM 692 C CA . TRP A 1 88 ? -9.749 -3.568 8.089 1.00 96.38 88 TRP A CA 1
ATOM 693 C C . TRP A 1 88 ? -9.525 -3.684 6.582 1.00 96.38 88 TRP A C 1
ATOM 695 O O . TRP A 1 88 ? -8.939 -4.669 6.135 1.00 96.38 88 TRP A O 1
ATOM 705 N N . VAL A 1 89 ? -9.919 -2.668 5.809 1.00 96.50 89 VAL A N 1
ATOM 706 C CA . VAL A 1 89 ? -9.632 -2.607 4.367 1.00 96.50 89 VAL A CA 1
ATOM 707 C C . VAL A 1 89 ? -8.125 -2.689 4.117 1.00 96.50 89 VAL A C 1
ATOM 709 O O . VAL A 1 89 ? -7.697 -3.451 3.252 1.00 96.50 89 VAL A O 1
ATOM 712 N N . SER A 1 90 ? -7.320 -1.992 4.922 1.00 96.69 90 SER A N 1
ATOM 713 C CA . SER A 1 90 ? -5.856 -2.027 4.819 1.00 96.69 90 SER A CA 1
ATOM 714 C C . SER A 1 90 ? -5.268 -3.401 5.135 1.00 96.69 90 SER A C 1
ATOM 716 O O . SER A 1 90 ? -4.394 -3.871 4.409 1.00 96.69 90 SER A O 1
ATOM 718 N N . VAL A 1 91 ? -5.769 -4.076 6.175 1.00 97.50 91 VAL A N 1
ATOM 719 C CA . VAL A 1 91 ? -5.351 -5.439 6.540 1.00 97.50 91 VAL A CA 1
ATOM 720 C C . VAL A 1 91 ? -5.669 -6.420 5.415 1.00 97.50 91 VAL A C 1
ATOM 722 O O . VAL A 1 91 ? -4.788 -7.161 4.984 1.00 97.50 91 VAL A O 1
ATOM 725 N N . ILE A 1 92 ? -6.910 -6.414 4.921 1.00 97.75 92 ILE A N 1
ATOM 726 C CA . ILE A 1 92 ? -7.370 -7.355 3.890 1.00 97.75 92 ILE A CA 1
ATOM 727 C C . ILE A 1 92 ? -6.626 -7.109 2.578 1.00 97.75 92 ILE A C 1
ATOM 729 O O . ILE A 1 92 ? -6.118 -8.052 1.970 1.00 97.75 92 ILE A O 1
ATOM 733 N N . THR A 1 93 ? -6.517 -5.847 2.159 1.00 97.25 93 THR A N 1
ATOM 734 C CA . THR A 1 93 ? -5.817 -5.486 0.923 1.00 97.25 93 THR A CA 1
ATOM 735 C C . THR A 1 93 ? -4.335 -5.829 1.033 1.00 97.25 93 THR A C 1
ATOM 737 O O . THR A 1 93 ? -3.803 -6.488 0.146 1.00 97.25 93 THR A O 1
ATOM 740 N N . GLY A 1 94 ? -3.676 -5.470 2.139 1.00 97.19 94 GLY A N 1
ATOM 741 C CA . GLY A 1 94 ? -2.262 -5.774 2.347 1.00 97.19 94 GLY A CA 1
ATOM 742 C C . GLY A 1 94 ? -1.985 -7.277 2.383 1.00 97.19 94 GLY A C 1
ATOM 743 O O . GLY A 1 94 ? -1.088 -7.748 1.692 1.00 97.19 94 GLY A O 1
ATOM 744 N N . ALA A 1 95 ? -2.802 -8.063 3.088 1.00 97.62 95 ALA A N 1
ATOM 745 C CA . ALA A 1 95 ? -2.672 -9.520 3.095 1.00 97.62 95 ALA A CA 1
ATOM 746 C C . ALA A 1 95 ? -2.892 -10.125 1.697 1.00 97.62 95 ALA A C 1
ATOM 748 O O . ALA A 1 95 ? -2.136 -11.000 1.276 1.00 97.62 95 ALA A O 1
ATOM 749 N N . THR A 1 96 ? -3.879 -9.622 0.948 1.00 97.19 96 THR A N 1
ATOM 750 C CA . THR A 1 96 ? -4.147 -10.067 -0.428 1.00 97.19 96 THR A CA 1
ATOM 751 C C . THR A 1 96 ? -2.955 -9.779 -1.334 1.00 97.19 96 THR A C 1
ATOM 753 O O . THR A 1 96 ? -2.487 -10.677 -2.031 1.00 97.19 96 THR A O 1
ATOM 756 N N . VAL A 1 97 ? -2.407 -8.562 -1.287 1.00 95.62 97 VAL A N 1
ATOM 757 C CA . VAL A 1 97 ? -1.226 -8.184 -2.076 1.00 95.62 97 VAL A CA 1
ATOM 758 C C . VAL A 1 97 ? 0.000 -8.986 -1.652 1.00 95.62 97 VAL A C 1
ATOM 760 O O . VAL A 1 97 ? 0.787 -9.368 -2.510 1.00 95.62 97 VAL A O 1
ATOM 763 N N . ALA A 1 98 ? 0.161 -9.298 -0.365 1.00 96.25 98 ALA A N 1
ATOM 764 C CA . ALA A 1 98 ? 1.264 -10.127 0.107 1.00 96.25 98 ALA A CA 1
ATOM 765 C C . ALA A 1 98 ? 1.206 -11.546 -0.483 1.00 96.25 98 ALA A C 1
ATOM 767 O O . ALA A 1 98 ? 2.206 -12.047 -1.001 1.00 96.25 98 ALA A O 1
ATOM 768 N N . VAL A 1 99 ? 0.024 -12.171 -0.461 1.00 96.62 99 VAL A N 1
ATOM 769 C CA . VAL A 1 99 ? -0.202 -13.505 -1.040 1.00 96.62 99 VAL A CA 1
ATOM 770 C C . VAL A 1 99 ? -0.037 -13.471 -2.557 1.00 96.62 99 VAL A C 1
ATOM 772 O O . VAL A 1 99 ? 0.676 -14.303 -3.117 1.00 96.62 99 VAL A O 1
ATOM 775 N N . VAL A 1 100 ? -0.633 -12.484 -3.230 1.00 93.25 100 VAL A N 1
ATOM 776 C CA . VAL A 1 100 ? -0.499 -12.316 -4.683 1.00 93.25 100 VAL A CA 1
ATOM 777 C C . VAL A 1 100 ? 0.960 -12.054 -5.066 1.00 93.25 100 VAL A C 1
ATOM 779 O O . VAL A 1 100 ? 1.463 -12.650 -6.011 1.00 93.25 100 VAL A O 1
ATOM 782 N N . GLY A 1 101 ? 1.676 -11.234 -4.299 1.00 89.38 101 GLY A N 1
ATOM 783 C CA . GLY A 1 101 ? 3.098 -10.952 -4.478 1.00 89.38 101 GLY A CA 1
ATOM 784 C C . GLY A 1 101 ? 3.976 -12.194 -4.343 1.00 89.38 101 GLY A C 1
ATOM 785 O O . GLY A 1 101 ? 4.920 -12.384 -5.112 1.00 89.38 101 GLY A O 1
ATOM 786 N N . LEU A 1 102 ? 3.640 -13.082 -3.412 1.00 90.81 102 LEU A N 1
ATOM 787 C CA . LEU A 1 102 ? 4.368 -14.331 -3.240 1.00 90.81 102 LEU A CA 1
ATOM 788 C C . LEU A 1 102 ? 4.077 -15.332 -4.366 1.00 90.81 102 LEU A C 1
ATOM 790 O O . LEU A 1 102 ? 5.007 -15.916 -4.914 1.00 90.81 102 LEU A O 1
ATOM 794 N N . LEU A 1 103 ? 2.804 -15.522 -4.722 1.00 90.81 103 LEU A N 1
ATOM 795 C CA . LEU A 1 103 ? 2.384 -16.557 -5.673 1.00 90.81 103 LEU A CA 1
ATOM 796 C C . LEU A 1 103 ? 2.572 -16.138 -7.137 1.00 90.81 103 LEU A C 1
ATOM 798 O O . LEU A 1 103 ? 3.033 -16.934 -7.950 1.00 90.81 103 LEU A O 1
ATOM 802 N N . PHE A 1 104 ? 2.238 -14.888 -7.464 1.00 87.44 104 PHE A N 1
ATOM 803 C CA . PHE A 1 104 ? 2.263 -14.345 -8.824 1.00 87.44 104 PHE A CA 1
ATOM 804 C C . PHE A 1 104 ? 3.409 -13.382 -9.085 1.00 87.44 104 PHE A C 1
ATOM 806 O O . PHE A 1 104 ? 3.605 -13.027 -10.226 1.00 87.44 104 PHE A O 1
ATOM 813 N N . LEU A 1 105 ? 4.156 -12.892 -8.100 1.00 83.44 105 LEU A N 1
ATOM 814 C CA . LEU A 1 105 ? 5.370 -12.108 -8.385 1.00 83.44 105 LEU A CA 1
ATOM 815 C C . LEU A 1 105 ? 6.637 -12.853 -7.966 1.00 83.44 105 LEU A C 1
ATOM 817 O O . LEU A 1 105 ? 7.735 -12.389 -8.265 1.00 83.44 105 LEU A O 1
ATOM 821 N N . GLN A 1 106 ? 6.487 -14.004 -7.288 1.00 90.44 106 GLN A N 1
ATOM 822 C CA . GLN A 1 106 ? 7.578 -14.765 -6.665 1.00 90.44 106 GLN A CA 1
ATOM 823 C C . GLN A 1 106 ? 8.516 -13.855 -5.856 1.00 90.44 106 GLN A C 1
ATOM 825 O O . GLN A 1 106 ? 9.706 -14.124 -5.693 1.00 90.44 106 GLN A O 1
ATOM 830 N N . SER A 1 107 ? 7.969 -12.746 -5.349 1.00 86.06 107 SER A N 1
ATOM 831 C CA . SER A 1 107 ? 8.723 -11.672 -4.726 1.00 86.06 107 SER A CA 1
ATOM 832 C C . SER A 1 107 ? 8.511 -11.742 -3.228 1.00 86.06 107 SER A C 1
ATOM 834 O O . SER A 1 107 ? 7.522 -11.243 -2.687 1.00 86.06 107 SER A O 1
ATOM 836 N N . ILE A 1 108 ? 9.486 -12.346 -2.549 1.00 88.69 108 ILE A N 1
ATOM 837 C CA . ILE A 1 108 ? 9.551 -12.374 -1.083 1.00 88.69 108 ILE A CA 1
ATOM 838 C C . ILE A 1 108 ? 9.500 -10.949 -0.528 1.00 88.69 108 ILE A C 1
ATOM 840 O O . ILE A 1 108 ? 8.852 -10.705 0.483 1.00 88.69 108 ILE A O 1
ATOM 844 N N . TYR A 1 109 ? 10.129 -9.996 -1.216 1.00 90.25 109 TYR A N 1
ATOM 845 C CA . TYR A 1 109 ? 10.102 -8.595 -0.821 1.00 90.25 109 TYR A CA 1
ATOM 846 C C . TYR A 1 109 ? 8.671 -8.031 -0.785 1.00 90.25 109 TYR A C 1
ATOM 848 O O . TYR A 1 109 ? 8.275 -7.476 0.236 1.00 90.25 109 TYR A O 1
ATOM 856 N N . MET A 1 110 ? 7.870 -8.219 -1.842 1.00 87.88 110 MET A N 1
ATOM 857 C CA . MET A 1 110 ? 6.476 -7.741 -1.869 1.00 87.88 110 MET A CA 1
ATOM 858 C C . MET A 1 110 ? 5.619 -8.446 -0.816 1.00 87.88 110 MET A C 1
ATOM 860 O O . MET A 1 110 ? 4.811 -7.801 -0.149 1.00 87.88 110 MET A O 1
ATOM 864 N N . ALA A 1 111 ? 5.833 -9.751 -0.633 1.00 92.19 111 ALA A N 1
ATOM 865 C CA . ALA A 1 111 ? 5.135 -10.540 0.374 1.00 92.19 111 ALA A CA 1
ATOM 866 C C . ALA A 1 111 ? 5.411 -10.030 1.796 1.00 92.19 111 ALA A C 1
ATOM 868 O O . ALA A 1 111 ? 4.481 -9.796 2.567 1.00 92.19 111 ALA A O 1
ATOM 869 N N . LEU A 1 112 ? 6.683 -9.806 2.134 1.00 94.38 112 LEU A N 1
ATOM 870 C CA . LEU A 1 112 ? 7.082 -9.305 3.447 1.00 94.38 112 LEU A CA 1
ATOM 871 C C . LEU A 1 112 ? 6.659 -7.853 3.657 1.00 94.38 112 LEU A C 1
ATOM 873 O O . LEU A 1 112 ? 6.140 -7.535 4.723 1.00 94.38 112 LEU A O 1
ATOM 877 N N . LEU A 1 113 ? 6.831 -6.987 2.654 1.00 94.50 113 LEU A N 1
ATOM 878 C CA . LEU A 1 113 ? 6.440 -5.581 2.733 1.00 94.50 113 LEU A CA 1
ATOM 879 C C . LEU A 1 113 ? 4.942 -5.451 3.025 1.00 94.50 113 LEU A C 1
ATOM 881 O O . LEU A 1 113 ? 4.552 -4.862 4.031 1.00 94.50 113 LEU A O 1
ATOM 885 N N . PHE A 1 114 ? 4.095 -6.037 2.179 1.00 96.00 114 PHE A N 1
ATOM 886 C CA . PHE A 1 114 ? 2.647 -5.924 2.336 1.00 96.00 114 PHE A CA 1
ATOM 887 C C . PHE A 1 114 ? 2.107 -6.738 3.513 1.00 96.00 114 PHE A C 1
ATOM 889 O O . PHE A 1 114 ? 1.159 -6.300 4.168 1.00 96.00 114 PHE A O 1
ATOM 896 N N . GLY A 1 115 ? 2.742 -7.865 3.844 1.00 97.25 115 GLY A N 1
ATOM 897 C CA . GLY A 1 115 ? 2.430 -8.628 5.051 1.00 97.25 115 GLY A CA 1
ATOM 898 C C . GLY A 1 115 ? 2.714 -7.820 6.318 1.00 97.25 115 GLY A C 1
ATOM 899 O O . GLY A 1 115 ? 1.885 -7.780 7.227 1.00 97.25 115 GLY A O 1
ATOM 900 N N . PHE A 1 116 ? 3.839 -7.104 6.354 1.00 97.75 116 PHE A N 1
ATOM 901 C CA . PHE A 1 116 ? 4.184 -6.212 7.455 1.00 97.75 116 PHE A CA 1
ATOM 902 C C . PHE A 1 116 ? 3.220 -5.023 7.560 1.00 97.75 116 PHE A C 1
ATOM 904 O O . PHE A 1 116 ? 2.737 -4.737 8.654 1.00 97.75 116 PHE A O 1
ATOM 911 N N . LEU A 1 117 ? 2.867 -4.377 6.443 1.00 97.06 117 LEU A N 1
ATOM 912 C CA . LEU A 1 117 ? 1.887 -3.280 6.427 1.00 97.06 117 LEU A CA 1
ATOM 913 C C . LEU A 1 117 ? 0.495 -3.727 6.905 1.00 97.06 117 LEU A C 1
ATOM 915 O O . LEU A 1 117 ? -0.159 -3.032 7.692 1.00 97.06 117 LEU A O 1
ATOM 919 N N . ALA A 1 118 ? 0.055 -4.918 6.489 1.00 97.25 118 ALA A N 1
ATOM 920 C CA . ALA A 1 118 ? -1.180 -5.521 6.980 1.00 97.25 118 ALA A CA 1
ATOM 921 C C . ALA A 1 118 ? -1.104 -5.787 8.490 1.00 97.25 118 ALA A C 1
ATOM 923 O O . ALA A 1 118 ? -2.018 -5.431 9.235 1.00 97.25 118 ALA A O 1
ATOM 924 N N . PHE A 1 119 ? 0.009 -6.349 8.965 1.00 97.44 119 PHE A N 1
ATOM 925 C CA . PHE A 1 119 ? 0.221 -6.613 10.386 1.00 97.44 119 PHE A CA 1
ATOM 926 C C . PHE A 1 119 ? 0.237 -5.327 11.227 1.00 97.44 119 PHE A C 1
ATOM 928 O O . PHE A 1 119 ? -0.373 -5.282 12.297 1.00 97.44 119 PHE A O 1
ATOM 935 N N . GLN A 1 120 ? 0.873 -4.257 10.748 1.00 96.88 120 GLN A N 1
ATOM 936 C CA . GLN A 1 120 ? 0.844 -2.948 11.406 1.00 96.88 120 GLN A CA 1
ATOM 937 C C . GLN A 1 120 ? -0.578 -2.379 11.481 1.00 96.88 120 GLN A C 1
ATOM 939 O O . GLN A 1 120 ? -1.007 -1.931 12.546 1.00 96.88 120 GLN A O 1
ATOM 944 N N . SER A 1 121 ? -1.339 -2.456 10.388 1.00 95.62 121 SER A N 1
ATOM 945 C CA . SER A 1 121 ? -2.741 -2.017 10.360 1.00 95.62 121 SER A CA 1
ATOM 946 C C . SER A 1 121 ? -3.608 -2.809 11.347 1.00 95.62 121 SER A C 1
ATOM 948 O O . SER A 1 121 ? -4.458 -2.237 12.033 1.00 95.62 121 SER A O 1
ATOM 950 N N . TYR A 1 122 ? -3.356 -4.113 11.484 1.00 95.62 122 TYR A N 1
ATOM 951 C CA . TYR A 1 122 ? -4.047 -4.975 12.443 1.00 95.62 122 TYR A CA 1
ATOM 952 C C . TYR A 1 122 ? -3.691 -4.645 13.901 1.00 95.6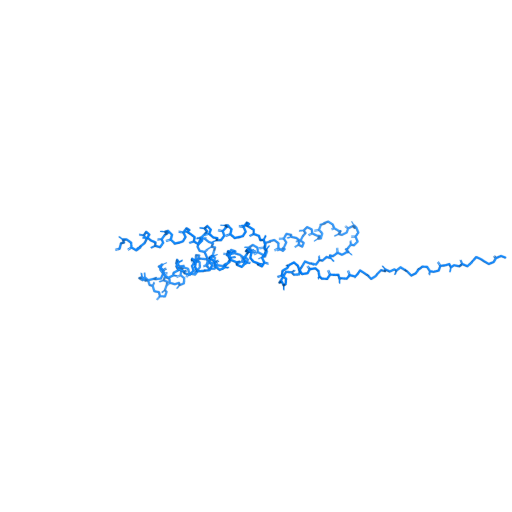2 122 TYR A C 1
ATOM 954 O O . TYR A 1 122 ? -4.557 -4.677 14.778 1.00 95.62 122 TYR A O 1
ATOM 962 N N . GLN A 1 123 ? -2.439 -4.283 14.184 1.00 95.12 123 GLN A N 1
ATOM 963 C CA . GLN A 1 123 ? -2.043 -3.805 15.513 1.00 95.12 123 GLN A CA 1
ATOM 964 C C . GLN A 1 123 ? -2.735 -2.482 15.873 1.00 95.12 123 GLN A C 1
ATOM 966 O O . GLN A 1 123 ? -3.249 -2.344 16.982 1.00 95.12 123 GLN A O 1
ATOM 971 N N . MET A 1 124 ? -2.820 -1.537 14.929 1.00 93.00 124 MET A N 1
ATOM 972 C CA . MET A 1 124 ? -3.546 -0.271 15.128 1.00 93.00 124 MET A CA 1
ATOM 973 C C . MET A 1 124 ? -5.044 -0.492 15.358 1.00 93.00 124 MET A C 1
ATOM 975 O O . MET A 1 124 ? -5.680 0.224 16.125 1.00 93.00 124 MET A O 1
ATOM 979 N N . LEU A 1 125 ? -5.623 -1.498 14.707 1.00 92.38 125 LEU A N 1
ATOM 980 C CA . LEU A 1 125 ? -7.019 -1.864 14.903 1.00 92.38 125 LEU A CA 1
ATOM 981 C C . LEU A 1 125 ? -7.277 -2.382 16.327 1.00 92.38 125 LEU A C 1
ATOM 983 O O . LEU A 1 125 ? -8.277 -2.020 16.947 1.00 92.38 125 LEU A O 1
ATOM 987 N N . GLN A 1 126 ? -6.376 -3.217 16.848 1.00 90.12 126 GLN A N 1
ATOM 988 C CA . GLN A 1 126 ? -6.473 -3.743 18.211 1.00 90.12 126 GLN A CA 1
ATOM 989 C C . GLN A 1 126 ? -6.308 -2.650 19.269 1.00 90.12 126 GLN A C 1
ATOM 991 O O . GLN A 1 126 ? -6.984 -2.700 20.295 1.00 90.12 126 GLN A O 1
ATOM 996 N N . SER A 1 127 ? -5.443 -1.658 19.036 1.00 87.25 127 SER A N 1
ATOM 997 C CA . SER A 1 127 ? -5.308 -0.521 19.952 1.00 87.25 127 SER A CA 1
ATOM 998 C C . SER A 1 127 ? -6.513 0.420 19.891 1.00 87.25 127 SER A C 1
ATOM 1000 O O . SER A 1 127 ? -6.929 0.928 20.929 1.00 87.25 127 SER A O 1
ATOM 1002 N N . ALA A 1 128 ? -7.117 0.603 18.712 1.00 78.44 128 ALA A N 1
ATOM 1003 C CA . ALA A 1 128 ? -8.314 1.424 18.537 1.00 78.44 128 ALA A CA 1
ATOM 1004 C C . ALA A 1 128 ? -9.571 0.819 19.188 1.00 78.44 128 ALA A C 1
ATOM 1006 O O . ALA A 1 128 ? -10.435 1.563 19.627 1.00 78.44 128 ALA A O 1
ATOM 1007 N N . GLY A 1 129 ? -9.678 -0.512 19.275 1.00 67.38 129 GLY A N 1
ATOM 1008 C CA . GLY A 1 129 ? -10.813 -1.195 19.916 1.00 67.38 129 GLY A CA 1
ATOM 1009 C C . GLY A 1 129 ? -10.761 -1.259 21.448 1.00 67.38 129 GLY A C 1
ATOM 1010 O O . GLY A 1 129 ? -11.632 -1.883 22.046 1.00 67.38 129 GLY A O 1
ATOM 1011 N N . ARG A 1 130 ? -9.728 -0.682 22.077 1.00 60.09 130 ARG A N 1
ATOM 1012 C CA . ARG A 1 130 ? -9.556 -0.634 23.541 1.00 60.09 130 ARG A CA 1
ATOM 1013 C C . ARG A 1 130 ? -10.148 0.627 24.195 1.00 60.09 130 ARG A C 1
ATOM 1015 O O . ARG A 1 130 ? -10.001 0.776 25.405 1.00 60.09 130 ARG A O 1
ATOM 1022 N N . TRP A 1 131 ? -10.796 1.492 23.417 1.00 48.28 131 TRP A N 1
ATOM 1023 C CA . TRP A 1 131 ? -11.450 2.737 23.838 1.00 48.28 131 TRP A CA 1
ATOM 1024 C C . TRP A 1 131 ? -12.928 2.704 23.450 1.00 48.28 131 TRP A C 1
ATOM 1026 O O . TRP A 1 131 ? -13.724 3.349 24.165 1.00 48.28 131 TRP A O 1
#

Radius of gyration: 24.12 Å; chains: 1; bounding box: 55×28×88 Å

Secondary structure (DSSP, 8-state):
--------------------BTTTB--------TTSTTHHHHHHHHHHHHHHHHHHHTSS-TTSHHHHHHHHHHHHH-TTTHHHHHHHHHHHHHHHHHHHHHHHS--HHHHHHHHHHHHHHHHHHHHHTT-

pLDDT: mean 80.18, std 19.01, range [43.25, 97.75]

Sequence (131 aa):
MPRSFSRYPP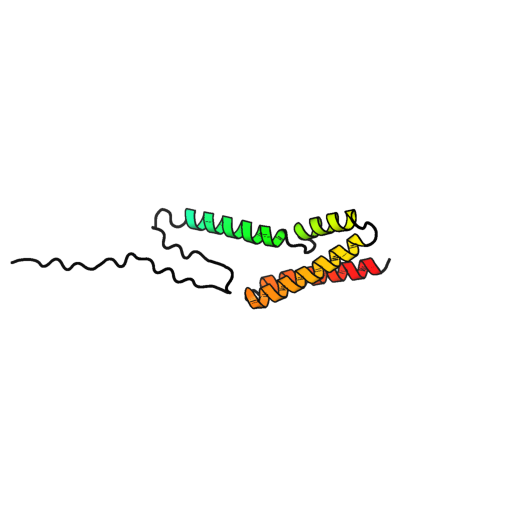RSAGTIVPTFLLGFIPIPFVLLPPVWGILGSLFIALLWVNIFWGIINLMPVYPLDGGNVARYVLIQRDPRGGLRTSLWVSVITGATVAVVGLLFLQSIYMALLFGFLAFQSYQMLQSAGRW

Foldseek 3Di:
DDDDDDDDPPPPPPPPDQPPQQPPDGDPPDPDDDPCPPVVVVVVVVVCVCVVVVVVLLQCAPPRPVVVVQLVVQCVVPVPCSNLVSLVSNLVRLCVQLVCCCPRVVDPPSNCVSNVSSVVSVVVNVVVVVD